Protein AF-A0A4S5D7F7-F1 (afdb_monomer_lite)

Sequence (118 aa):
MKWVISIFKRIFGMSDSGFIPRDEETKAIDTRRLTQAYVIKASDGTKVAIALKIDGKWYSIAYDAALDSELSAALEECYSEILIEDWARLISEYGHIIDGIDEKINQSKSNKIKNTLA

Radius of gyration: 16.98 Å; chains: 1; bounding box: 59×25×46 Å

pLDDT: mean 70.73, std 19.78, range [31.94, 92.56]

Foldseek 3Di:
DVPVVVVVCVQEDDADPVVQDADPPPRAGDCVFFVAKEFEAEPVRHGFWMWTQGNNDIHIYGDDVVVLVRCCVPHVVRYYYDYPVVVVVCCVVCVVVVVVVVVVVVVVVVVVVVVVVD

Structure (mmCIF, N/CA/C/O backbone):
data_AF-A0A4S5D7F7-F1
#
_entry.id   AF-A0A4S5D7F7-F1
#
loop_
_atom_site.group_PDB
_atom_site.id
_atom_site.type_symbol
_atom_site.label_atom_id
_atom_site.label_alt_id
_atom_site.label_comp_id
_atom_site.label_asym_id
_atom_site.label_entity_id
_atom_site.label_seq_id
_atom_site.pdbx_PDB_ins_code
_atom_site.Cartn_x
_atom_site.Cartn_y
_atom_site.Cartn_z
_atom_site.occupancy
_atom_site.B_iso_or_equiv
_atom_site.auth_seq_id
_atom_site.auth_comp_id
_atom_site.auth_asym_id
_atom_site.auth_atom_id
_atom_site.pdbx_PDB_model_num
ATOM 1 N N . MET A 1 1 ? -9.920 -9.609 25.454 1.00 43.38 1 MET A N 1
ATOM 2 C CA . MET A 1 1 ? -8.715 -9.469 24.597 1.00 43.38 1 MET A CA 1
ATOM 3 C C . MET A 1 1 ? -8.642 -10.422 23.390 1.00 43.38 1 MET A C 1
ATOM 5 O O . MET A 1 1 ? -7.665 -10.360 22.664 1.00 43.38 1 MET A O 1
ATOM 9 N N . LYS A 1 2 ? -9.652 -11.262 23.092 1.00 31.94 2 LYS A N 1
ATOM 10 C CA . LYS A 1 2 ? -9.638 -12.134 21.891 1.00 31.94 2 LYS A CA 1
ATOM 11 C C . LYS A 1 2 ? -10.186 -11.475 20.611 1.00 31.94 2 LYS A C 1
ATOM 13 O O . LYS A 1 2 ? -9.934 -11.971 19.522 1.00 31.94 2 LYS A O 1
ATOM 18 N N . TRP A 1 3 ? -10.913 -10.362 20.741 1.00 34.28 3 TRP A N 1
ATOM 19 C CA . TRP A 1 3 ? -11.594 -9.698 19.621 1.00 34.28 3 TRP A CA 1
ATOM 20 C C . TRP A 1 3 ? -10.632 -8.930 18.702 1.00 34.28 3 TRP A C 1
ATOM 22 O O . TRP A 1 3 ? -10.702 -9.070 17.486 1.00 34.28 3 TRP A O 1
ATOM 32 N N . VAL A 1 4 ? -9.645 -8.240 19.285 1.00 39.62 4 VAL A N 1
ATOM 33 C CA . VAL A 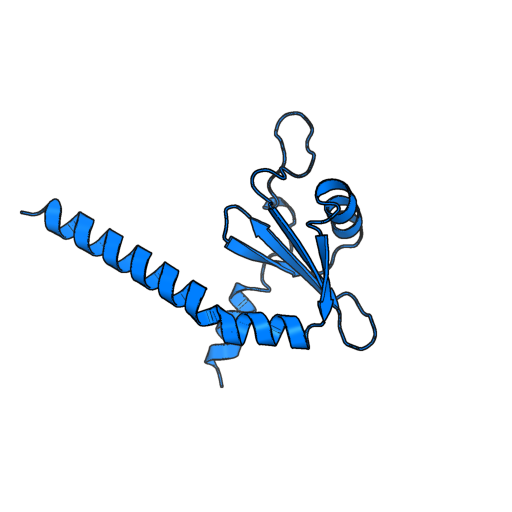1 4 ? -8.605 -7.503 18.544 1.00 39.6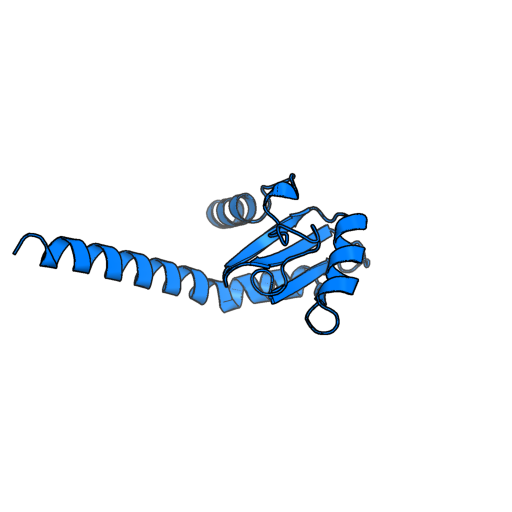2 4 VAL A CA 1
ATOM 34 C C . VAL A 1 4 ? -7.833 -8.443 17.607 1.00 39.62 4 VAL A C 1
ATOM 36 O O . VAL A 1 4 ? -7.708 -8.167 16.422 1.00 39.62 4 VAL A O 1
ATOM 39 N N . ILE A 1 5 ? -7.448 -9.634 18.077 1.00 40.47 5 ILE A N 1
ATOM 40 C CA . ILE A 1 5 ? -6.711 -10.639 17.283 1.00 40.47 5 ILE A CA 1
ATOM 41 C C . ILE A 1 5 ? -7.504 -11.097 16.041 1.00 40.47 5 ILE A C 1
ATOM 43 O O . ILE A 1 5 ? -6.918 -11.415 15.005 1.00 40.47 5 ILE A O 1
ATOM 47 N N . SER A 1 6 ? -8.839 -11.111 16.113 1.00 38.66 6 SER A N 1
ATOM 48 C CA . SER A 1 6 ? -9.695 -11.499 14.985 1.00 38.66 6 SER A CA 1
ATOM 49 C C . SER A 1 6 ? -9.747 -10.435 13.886 1.00 38.66 6 SER A C 1
ATOM 51 O O . SER A 1 6 ? -9.853 -10.791 12.714 1.00 38.66 6 SER A O 1
ATOM 53 N N . ILE A 1 7 ? -9.658 -9.152 14.246 1.00 45.16 7 ILE A N 1
ATOM 54 C CA . ILE A 1 7 ? -9.572 -8.041 13.285 1.00 45.16 7 ILE A CA 1
ATOM 55 C C . ILE A 1 7 ? -8.197 -8.064 12.611 1.00 45.16 7 ILE A C 1
ATOM 57 O O . ILE A 1 7 ? -8.114 -8.005 11.386 1.00 45.16 7 ILE A O 1
ATOM 61 N N . PHE A 1 8 ? -7.131 -8.296 13.385 1.00 41.69 8 PHE A N 1
ATOM 62 C CA . PHE A 1 8 ? -5.779 -8.465 12.849 1.00 41.69 8 PHE A CA 1
ATOM 63 C C . PHE A 1 8 ? -5.701 -9.623 11.836 1.00 41.69 8 PHE A C 1
ATOM 65 O O . PHE A 1 8 ? -5.209 -9.423 10.735 1.00 41.69 8 PHE A O 1
ATOM 72 N N . LYS A 1 9 ? -6.274 -10.805 12.105 1.00 37.59 9 LYS A N 1
ATOM 73 C CA . LYS A 1 9 ? -6.277 -11.909 11.115 1.00 37.59 9 LYS A CA 1
ATOM 74 C C . LYS A 1 9 ? -7.007 -11.587 9.807 1.00 37.59 9 LYS A C 1
ATOM 76 O O . LYS A 1 9 ? -6.661 -12.148 8.773 1.00 37.59 9 LYS A O 1
ATOM 81 N N . ARG A 1 10 ? -8.013 -10.711 9.848 1.00 43.91 10 ARG A N 1
ATOM 82 C CA . ARG A 1 10 ? -8.792 -10.305 8.669 1.00 43.91 10 ARG A CA 1
ATOM 83 C C . ARG A 1 10 ? -8.068 -9.241 7.834 1.00 43.91 10 ARG A C 1
ATOM 85 O O . ARG A 1 10 ? -8.344 -9.123 6.648 1.00 43.91 10 ARG A O 1
ATOM 92 N N . ILE A 1 11 ? -7.136 -8.514 8.455 1.00 47.75 11 ILE A N 1
ATOM 93 C CA . ILE A 1 11 ? -6.294 -7.483 7.837 1.00 47.75 11 ILE A CA 1
ATOM 94 C C . ILE A 1 11 ? -4.947 -8.062 7.359 1.00 47.75 11 ILE A C 1
ATOM 96 O O . ILE A 1 11 ? -4.448 -7.620 6.339 1.00 47.75 11 ILE A O 1
ATOM 100 N N . PHE A 1 12 ? -4.377 -9.076 8.022 1.00 46.12 12 PHE A N 1
ATOM 101 C CA . PHE A 1 12 ? -3.013 -9.588 7.769 1.00 46.12 12 PHE A CA 1
ATOM 102 C C . PHE A 1 12 ? -2.922 -10.847 6.878 1.00 46.12 12 PHE A C 1
ATOM 104 O O . PHE A 1 12 ? -1.913 -11.548 6.894 1.00 46.12 12 PHE A O 1
ATOM 111 N N . GLY A 1 13 ? -3.973 -11.192 6.136 1.00 42.03 13 GLY A N 1
ATOM 112 C CA . GLY A 1 13 ? -4.154 -12.554 5.629 1.00 42.03 13 GLY A CA 1
ATOM 113 C C . GLY A 1 13 ? -4.257 -12.732 4.119 1.00 42.03 13 GLY A C 1
ATOM 114 O O . GLY A 1 13 ? -5.130 -13.489 3.712 1.00 42.03 13 GLY A O 1
ATOM 115 N N . MET A 1 14 ? -3.422 -12.092 3.292 1.00 47.44 14 MET A N 1
ATOM 116 C CA . MET A 1 14 ? -3.235 -12.508 1.890 1.00 47.44 14 MET A CA 1
ATOM 117 C C . MET A 1 14 ? -1.763 -12.361 1.483 1.00 47.44 14 MET A C 1
ATOM 119 O O . MET A 1 14 ? -1.227 -11.258 1.471 1.00 47.44 14 MET A O 1
ATOM 123 N N . SER A 1 15 ? -1.105 -13.489 1.195 1.00 43.94 15 SER A N 1
ATOM 124 C CA . SER A 1 15 ? 0.290 -13.555 0.730 1.00 43.94 15 SER A CA 1
ATOM 125 C C . SER A 1 15 ? 0.428 -13.486 -0.793 1.00 43.94 15 SER A C 1
ATOM 127 O O . SER A 1 15 ? 1.548 -13.506 -1.287 1.00 43.94 15 SER A O 1
ATOM 129 N N . ASP A 1 16 ? -0.684 -13.418 -1.529 1.00 51.75 16 ASP A N 1
ATOM 130 C CA . ASP A 1 16 ? -0.674 -13.328 -2.987 1.00 51.75 16 ASP A CA 1
ATOM 131 C C . ASP A 1 16 ? -1.066 -11.920 -3.427 1.00 51.75 16 ASP A C 1
ATOM 133 O O . ASP A 1 16 ? -2.194 -11.475 -3.226 1.00 51.75 16 ASP A O 1
ATOM 137 N N . SER A 1 17 ? -0.143 -11.236 -4.099 1.00 57.53 17 SER A N 1
ATOM 138 C CA . SER A 1 17 ? -0.351 -9.944 -4.765 1.00 57.53 17 SER A CA 1
ATOM 139 C C . SER A 1 17 ? -1.332 -10.011 -5.948 1.00 57.53 17 SER A C 1
ATOM 141 O O . SER A 1 17 ? -1.624 -8.991 -6.568 1.00 57.53 17 SER A O 1
ATOM 143 N N . GLY A 1 18 ? -1.897 -11.187 -6.249 1.00 64.94 18 GLY A N 1
ATOM 144 C CA . GLY A 1 18 ? -2.829 -11.416 -7.357 1.00 64.94 18 GLY A CA 1
ATOM 145 C C . GLY A 1 18 ? -4.176 -10.691 -7.247 1.00 64.94 18 GLY A C 1
ATOM 146 O O . GLY A 1 18 ? -4.903 -10.628 -8.234 1.00 64.94 18 GLY A O 1
ATOM 147 N N . PHE A 1 19 ? -4.522 -10.124 -6.085 1.00 76.75 19 PHE A N 1
ATOM 148 C CA . PHE A 1 19 ? -5.730 -9.299 -5.933 1.00 76.75 19 PHE A CA 1
ATOM 149 C C . PHE A 1 19 ? -5.495 -7.808 -6.224 1.00 76.75 19 PHE A C 1
ATOM 151 O O . PHE A 1 19 ? -6.458 -7.037 -6.252 1.00 76.75 19 PHE A O 1
ATOM 158 N N . ILE A 1 20 ? -4.239 -7.384 -6.411 1.00 86.81 20 ILE A N 1
ATOM 159 C CA . ILE A 1 20 ? -3.909 -5.992 -6.725 1.00 86.81 20 ILE A CA 1
ATOM 160 C C . ILE A 1 20 ? -4.463 -5.691 -8.116 1.00 86.81 20 ILE A C 1
ATOM 162 O O . ILE A 1 20 ? -4.093 -6.378 -9.070 1.00 86.81 20 ILE A O 1
ATOM 166 N N . PRO A 1 21 ? -5.357 -4.699 -8.256 1.00 88.50 21 PRO A N 1
ATOM 167 C CA . PRO A 1 21 ? -5.984 -4.414 -9.532 1.00 88.50 21 PRO A CA 1
ATOM 168 C C . PRO A 1 21 ? -4.916 -3.975 -10.534 1.00 88.50 21 PRO A C 1
ATOM 170 O O . PRO A 1 21 ? -4.112 -3.080 -10.264 1.00 88.50 21 PRO A O 1
ATOM 173 N N . ARG A 1 22 ? -4.910 -4.641 -11.686 1.00 89.38 22 ARG A N 1
ATOM 174 C CA . ARG A 1 22 ? -4.027 -4.347 -12.810 1.00 89.38 22 ARG A CA 1
ATOM 175 C C . ARG A 1 22 ? -4.859 -3.936 -14.007 1.00 89.38 22 ARG A C 1
ATOM 177 O O . ARG A 1 22 ? -5.946 -4.474 -14.215 1.00 89.38 22 ARG A O 1
ATOM 184 N N . ASP A 1 23 ? -4.315 -3.034 -14.802 1.00 88.25 23 ASP A N 1
ATOM 185 C CA . ASP A 1 23 ? -4.863 -2.710 -16.108 1.00 88.25 23 ASP A CA 1
ATOM 186 C C . ASP A 1 23 ? -4.718 -3.918 -17.057 1.00 88.25 23 ASP A C 1
ATOM 188 O O . ASP A 1 23 ? -3.692 -4.609 -17.069 1.00 88.25 23 ASP A O 1
ATOM 192 N N . GLU A 1 24 ? -5.768 -4.226 -17.823 1.00 84.00 24 GLU A N 1
ATOM 193 C CA . GLU A 1 24 ? -5.813 -5.445 -18.641 1.00 84.00 24 GLU A CA 1
ATOM 194 C C . GLU A 1 24 ? -4.816 -5.416 -19.805 1.00 84.00 24 GLU A C 1
ATOM 196 O O . GLU A 1 24 ? -4.290 -6.474 -20.172 1.00 84.00 24 GLU A O 1
ATOM 201 N N . GLU A 1 25 ? -4.531 -4.229 -20.339 1.00 85.38 25 GLU A N 1
ATOM 202 C CA . GLU A 1 25 ? -3.695 -4.012 -21.519 1.00 85.38 25 GLU A CA 1
ATOM 203 C C . GLU A 1 25 ? -2.223 -3.835 -21.131 1.00 85.38 25 GLU A C 1
ATOM 205 O O . GLU A 1 25 ? -1.348 -4.543 -21.630 1.00 85.38 25 GLU A O 1
ATOM 210 N N . THR A 1 26 ? -1.948 -2.941 -20.184 1.00 87.56 26 THR A N 1
ATOM 211 C CA . THR A 1 26 ? -0.585 -2.561 -19.782 1.00 87.56 26 THR A CA 1
ATOM 212 C C . THR A 1 26 ? -0.005 -3.433 -18.669 1.00 87.56 26 THR A C 1
ATOM 214 O O . THR A 1 26 ? 1.205 -3.419 -18.455 1.00 87.56 26 THR A O 1
ATOM 217 N N . LYS A 1 27 ? -0.847 -4.186 -17.943 1.00 86.31 27 LYS A N 1
ATOM 218 C CA . LYS A 1 27 ? -0.493 -4.957 -16.729 1.00 86.31 27 LYS A CA 1
ATOM 219 C C . LYS A 1 27 ? 0.057 -4.122 -15.562 1.00 86.31 27 LYS A C 1
ATOM 221 O O . LYS A 1 27 ? 0.389 -4.685 -14.514 1.00 86.31 27 LYS A O 1
ATOM 226 N N . ALA A 1 28 ? 0.107 -2.798 -15.706 1.00 88.50 28 ALA A N 1
ATOM 227 C CA . ALA A 1 28 ? 0.475 -1.875 -14.642 1.00 88.50 28 ALA A CA 1
ATOM 228 C C . ALA A 1 28 ? -0.605 -1.838 -13.550 1.00 88.50 28 ALA A C 1
ATOM 230 O O . ALA A 1 28 ? -1.732 -2.299 -13.754 1.00 88.50 28 ALA A O 1
ATOM 231 N N . ILE A 1 29 ? -0.263 -1.299 -12.380 1.00 90.81 29 ILE A N 1
ATOM 232 C CA . ILE A 1 29 ? -1.229 -1.065 -11.301 1.00 90.81 29 ILE A CA 1
ATOM 233 C C . ILE A 1 29 ? -2.334 -0.129 -11.801 1.00 90.81 29 ILE A C 1
ATOM 235 O O . ILE A 1 29 ? -2.062 0.963 -12.296 1.00 90.81 29 ILE A O 1
ATOM 239 N N . ASP A 1 30 ? -3.588 -0.553 -11.650 1.00 92.56 30 ASP A N 1
ATOM 240 C CA . ASP A 1 30 ? -4.744 0.272 -11.991 1.00 92.56 30 ASP A CA 1
ATOM 241 C C . ASP A 1 30 ? -5.000 1.294 -10.876 1.00 92.56 30 ASP A C 1
ATOM 243 O O . ASP A 1 30 ? -5.662 1.012 -9.869 1.00 92.56 30 ASP A O 1
ATOM 247 N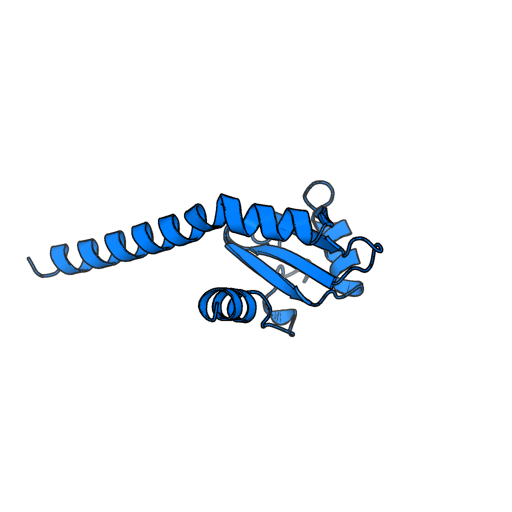 N . THR A 1 31 ? -4.480 2.504 -11.072 1.00 90.12 31 THR A N 1
ATOM 248 C CA . THR A 1 31 ? -4.577 3.613 -10.113 1.00 90.12 31 THR A CA 1
ATOM 249 C C . THR A 1 31 ? -5.974 4.227 -10.017 1.00 90.12 31 THR A C 1
ATOM 251 O O . THR A 1 31 ? -6.262 4.992 -9.096 1.00 90.12 31 THR A O 1
ATOM 254 N N . ARG A 1 32 ? -6.899 3.866 -10.919 1.00 90.06 32 ARG A N 1
ATOM 255 C CA . ARG A 1 32 ? -8.312 4.265 -10.803 1.00 90.06 32 ARG A CA 1
ATOM 256 C C . ARG A 1 32 ? -8.992 3.508 -9.668 1.00 90.06 32 ARG A C 1
ATOM 258 O O . ARG A 1 32 ? -9.906 4.030 -9.032 1.00 90.06 32 ARG A O 1
ATOM 265 N N . ARG A 1 33 ? -8.544 2.274 -9.426 1.00 89.44 33 ARG A N 1
ATOM 266 C CA . ARG A 1 33 ? -9.052 1.396 -8.369 1.00 89.44 33 ARG A CA 1
ATOM 267 C C . ARG A 1 33 ? -8.190 1.463 -7.123 1.00 89.44 33 ARG A C 1
ATOM 269 O O . ARG A 1 33 ? -8.730 1.569 -6.022 1.00 89.44 33 ARG A O 1
ATOM 276 N N . LEU A 1 34 ? -6.871 1.419 -7.288 1.00 90.25 34 LEU A N 1
ATOM 277 C CA . LEU A 1 34 ? -5.902 1.565 -6.211 1.00 90.25 34 LEU A CA 1
ATOM 278 C C . LEU A 1 34 ? -5.516 3.038 -6.090 1.00 90.25 34 LEU A C 1
ATOM 280 O O . LEU A 1 34 ? -4.695 3.541 -6.839 1.00 90.25 34 LEU A O 1
ATOM 284 N N . THR A 1 35 ? -6.136 3.731 -5.143 1.00 87.62 35 THR A N 1
ATOM 285 C CA . THR A 1 35 ? -6.060 5.202 -5.059 1.00 87.62 35 THR A CA 1
ATOM 286 C C . THR A 1 35 ? -5.044 5.705 -4.044 1.00 87.62 35 THR A C 1
ATOM 288 O O . THR A 1 35 ? -4.699 6.881 -4.053 1.00 87.62 35 THR A O 1
ATOM 291 N N . GLN A 1 36 ? -4.600 4.842 -3.128 1.00 85.12 36 GLN A N 1
ATOM 292 C CA . GLN A 1 36 ? -3.681 5.218 -2.062 1.00 85.12 36 GLN A CA 1
ATOM 293 C C . GLN A 1 36 ? -2.938 3.994 -1.538 1.00 85.12 36 GLN A C 1
ATOM 295 O O . GLN A 1 36 ? -3.517 2.905 -1.464 1.00 85.12 36 GLN A O 1
ATOM 300 N N . ALA A 1 37 ? -1.688 4.182 -1.129 1.00 88.06 37 ALA A N 1
ATOM 301 C CA . ALA A 1 37 ? -0.912 3.149 -0.463 1.00 88.06 37 ALA A CA 1
ATOM 302 C C . ALA A 1 37 ? -0.016 3.730 0.632 1.00 88.06 37 ALA A C 1
ATOM 304 O O . ALA A 1 37 ? 0.490 4.845 0.515 1.00 88.06 37 ALA A O 1
ATOM 305 N N . TYR A 1 38 ? 0.196 2.943 1.683 1.00 87.19 38 TYR A N 1
ATOM 306 C CA . TYR A 1 38 ? 1.137 3.259 2.745 1.00 87.19 38 TYR A CA 1
ATOM 307 C C . TYR A 1 38 ? 2.044 2.076 3.037 1.00 87.19 38 TYR A C 1
ATOM 309 O O . TYR A 1 38 ? 1.558 0.976 3.300 1.00 87.19 38 TYR A O 1
ATOM 317 N N . VAL A 1 39 ? 3.351 2.304 3.086 1.00 92.19 39 VAL A N 1
ATOM 318 C CA . VAL A 1 39 ? 4.266 1.352 3.715 1.00 92.19 39 VAL A CA 1
ATOM 319 C C . VAL A 1 39 ? 4.221 1.538 5.215 1.00 92.19 39 VAL A C 1
ATOM 321 O O . VAL A 1 39 ? 4.506 2.616 5.730 1.00 92.19 39 VAL A O 1
ATOM 324 N N . ILE A 1 40 ? 3.908 0.461 5.918 1.00 87.38 40 ILE A N 1
ATOM 325 C CA . ILE A 1 40 ? 3.905 0.423 7.370 1.00 87.38 40 ILE A CA 1
ATOM 326 C C . ILE A 1 40 ? 5.302 0.019 7.832 1.00 87.38 40 ILE A C 1
ATOM 328 O O . ILE A 1 40 ? 5.812 -1.039 7.447 1.00 87.38 40 ILE A O 1
ATOM 332 N N . LYS A 1 41 ? 5.907 0.851 8.677 1.00 89.56 41 LYS A N 1
ATOM 333 C CA . LYS A 1 41 ? 7.238 0.646 9.251 1.00 89.56 41 LYS A CA 1
ATOM 334 C C . LYS A 1 41 ? 7.172 0.481 10.760 1.00 89.56 41 LYS A C 1
ATOM 336 O O . LYS A 1 41 ? 6.378 1.133 11.428 1.00 89.56 41 LYS A O 1
ATOM 341 N N . ALA A 1 42 ? 8.044 -0.351 11.304 1.00 86.50 42 ALA A N 1
ATOM 342 C CA . ALA A 1 42 ? 8.359 -0.321 12.721 1.00 86.50 42 ALA A CA 1
ATOM 343 C C . ALA A 1 42 ? 9.225 0.908 13.054 1.00 86.50 42 ALA A C 1
ATOM 345 O O . ALA A 1 42 ? 9.800 1.555 12.173 1.00 86.50 42 ALA A O 1
ATOM 346 N N . SER A 1 43 ? 9.318 1.231 14.343 1.00 88.31 43 SER A N 1
ATOM 347 C CA . SER A 1 43 ? 10.099 2.365 14.857 1.00 88.31 43 SER A CA 1
ATOM 348 C C . SER A 1 43 ? 11.604 2.269 14.576 1.00 88.31 43 SER A C 1
ATOM 350 O O . SER A 1 43 ? 12.285 3.291 14.536 1.00 88.31 43 SER A O 1
ATOM 352 N N . ASP A 1 44 ? 12.118 1.065 14.322 1.00 90.12 44 ASP A N 1
ATOM 353 C CA . ASP A 1 44 ? 13.492 0.811 13.875 1.00 90.12 44 ASP A CA 1
ATOM 354 C C . ASP A 1 44 ? 13.703 1.053 12.363 1.00 90.12 44 ASP A C 1
ATOM 356 O O . ASP A 1 44 ? 14.819 0.920 11.862 1.00 90.12 44 ASP A O 1
ATOM 360 N N . GLY A 1 45 ? 12.645 1.420 11.631 1.00 87.25 45 GLY A N 1
ATOM 361 C CA . GLY A 1 45 ? 12.651 1.642 10.186 1.00 87.25 45 GLY A CA 1
ATOM 362 C C . GLY A 1 45 ? 12.340 0.398 9.352 1.00 87.25 45 GLY A C 1
ATOM 363 O O . GLY A 1 45 ? 12.210 0.514 8.131 1.00 87.25 45 GLY A O 1
ATOM 364 N N . THR A 1 46 ? 12.173 -0.773 9.972 1.00 91.75 46 THR A N 1
ATOM 365 C CA . THR A 1 46 ? 11.853 -2.018 9.267 1.00 91.75 46 THR A CA 1
ATOM 366 C C . THR A 1 46 ? 10.474 -1.922 8.619 1.00 91.75 46 THR A C 1
ATOM 368 O O . THR A 1 46 ? 9.471 -1.718 9.302 1.00 91.75 46 THR A O 1
ATOM 371 N N . LYS A 1 47 ? 10.397 -2.099 7.296 1.00 91.56 47 LYS A N 1
ATOM 372 C CA . LYS A 1 47 ? 9.132 -2.172 6.550 1.00 91.56 47 LYS A CA 1
ATOM 373 C C . LYS A 1 47 ? 8.471 -3.529 6.803 1.00 91.56 47 LYS A C 1
ATOM 375 O O . LYS A 1 47 ? 9.083 -4.566 6.562 1.00 91.56 47 LYS A O 1
ATOM 380 N N . VAL A 1 48 ? 7.241 -3.528 7.312 1.00 88.44 48 VAL A N 1
ATOM 381 C CA . VAL A 1 48 ? 6.554 -4.750 7.776 1.00 88.44 48 VAL A CA 1
ATOM 382 C C . VAL A 1 48 ? 5.339 -5.119 6.934 1.00 88.44 48 VAL A C 1
ATOM 384 O O . VAL A 1 48 ? 5.041 -6.300 6.758 1.00 88.44 48 VAL A O 1
ATOM 387 N N . ALA A 1 49 ? 4.636 -4.125 6.399 1.00 86.56 49 ALA A N 1
ATOM 388 C CA . ALA A 1 49 ? 3.418 -4.330 5.632 1.00 86.56 49 ALA A CA 1
ATOM 389 C C . ALA A 1 49 ? 3.182 -3.182 4.649 1.00 86.56 49 ALA A C 1
ATOM 391 O O . ALA A 1 49 ? 3.771 -2.109 4.779 1.00 86.56 49 ALA A O 1
ATOM 392 N N . ILE A 1 50 ? 2.290 -3.407 3.690 1.00 86.44 50 ILE A N 1
ATOM 393 C CA . ILE A 1 50 ? 1.770 -2.368 2.802 1.00 86.44 50 ILE A CA 1
ATOM 394 C C . ILE A 1 50 ? 0.256 -2.310 2.987 1.00 86.44 50 ILE A C 1
ATOM 396 O O . ILE A 1 50 ? -0.433 -3.317 2.817 1.00 86.44 50 ILE A O 1
ATOM 400 N N . ALA A 1 51 ? -0.259 -1.137 3.337 1.00 86.12 51 ALA A N 1
ATOM 401 C CA . ALA A 1 51 ? -1.680 -0.840 3.323 1.00 86.12 51 ALA A CA 1
ATOM 402 C C . ALA A 1 51 ? -2.078 -0.265 1.963 1.00 86.12 51 ALA A C 1
ATOM 404 O O . ALA A 1 51 ? -1.422 0.637 1.453 1.00 86.12 51 ALA A O 1
ATOM 405 N N . LEU A 1 52 ? -3.169 -0.758 1.388 1.00 85.75 52 LEU A N 1
ATOM 406 C CA . LEU A 1 52 ? -3.642 -0.420 0.048 1.00 85.75 52 LEU A CA 1
ATOM 407 C C . LEU A 1 52 ?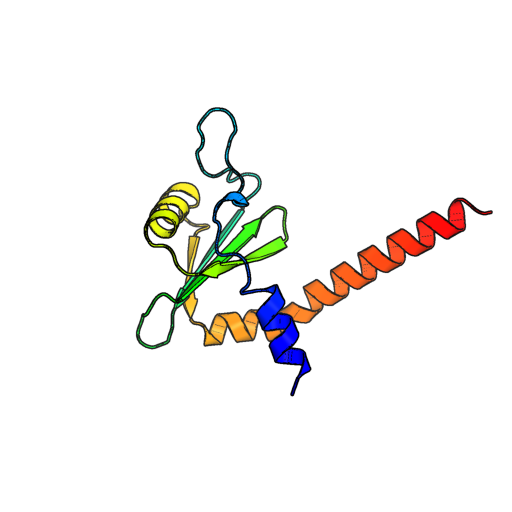 -5.109 -0.013 0.097 1.00 85.75 52 LEU A C 1
ATOM 409 O O . LEU A 1 52 ? -5.921 -0.720 0.696 1.00 85.75 52 LEU A O 1
ATOM 413 N N . LYS A 1 53 ? -5.472 1.075 -0.581 1.00 85.75 53 LYS A N 1
ATOM 414 C CA . LYS A 1 53 ? -6.861 1.509 -0.739 1.00 85.75 53 LYS A CA 1
ATOM 415 C C . LYS A 1 53 ? -7.373 1.152 -2.126 1.00 85.75 53 LYS A C 1
ATOM 417 O O . LYS A 1 53 ? -7.126 1.876 -3.089 1.00 85.75 53 LYS A O 1
ATOM 422 N N . ILE A 1 54 ? -8.112 0.051 -2.207 1.00 86.75 54 ILE A N 1
ATOM 423 C CA . ILE A 1 54 ? -8.658 -0.499 -3.450 1.00 86.75 54 ILE A CA 1
ATOM 424 C C . ILE A 1 54 ? -10.180 -0.379 -3.428 1.00 86.75 54 ILE A C 1
ATOM 426 O O . ILE A 1 54 ? -10.824 -0.847 -2.487 1.00 86.75 54 ILE A O 1
ATOM 430 N N . ASP A 1 55 ? -10.760 0.255 -4.447 1.00 86.25 55 ASP A N 1
ATOM 431 C CA . ASP A 1 55 ? -12.209 0.481 -4.580 1.00 86.25 55 ASP A CA 1
ATOM 432 C C . ASP A 1 55 ? -12.832 1.085 -3.302 1.00 86.25 55 ASP A C 1
ATOM 434 O O . ASP A 1 55 ? -13.910 0.698 -2.843 1.00 86.25 55 ASP A O 1
ATOM 438 N N . GLY A 1 56 ? -12.100 2.007 -2.666 1.00 80.88 56 GLY A N 1
ATOM 439 C CA . GLY A 1 56 ? -12.513 2.672 -1.428 1.00 80.88 56 GLY A CA 1
ATOM 440 C C . GLY A 1 56 ? -12.370 1.839 -0.148 1.00 80.88 56 GLY A C 1
ATOM 441 O O . GLY A 1 56 ? -12.738 2.327 0.920 1.00 80.88 56 GLY A O 1
ATOM 442 N N . LYS A 1 57 ? -11.822 0.620 -0.218 1.00 80.81 57 LYS A N 1
ATOM 443 C CA . LYS A 1 57 ? -11.594 -0.266 0.934 1.00 80.81 57 LYS A CA 1
ATOM 444 C C . LYS A 1 57 ? -10.107 -0.440 1.217 1.00 80.81 57 LYS A C 1
ATOM 446 O O . LYS A 1 57 ? -9.308 -0.553 0.292 1.00 80.81 57 LYS A O 1
ATOM 451 N N . TRP A 1 58 ? -9.753 -0.484 2.498 1.00 82.56 58 TRP A N 1
ATOM 452 C CA . TRP A 1 58 ? -8.380 -0.714 2.941 1.00 82.56 58 TRP A CA 1
ATOM 453 C C . TRP A 1 58 ? -8.076 -2.206 3.075 1.00 82.56 58 TRP A C 1
ATOM 455 O O . TRP A 1 58 ? -8.835 -2.949 3.696 1.00 82.56 58 TRP A O 1
ATOM 465 N N . TYR A 1 59 ? -6.936 -2.609 2.528 1.00 79.94 59 TYR A N 1
ATOM 466 C CA . TYR A 1 59 ? -6.344 -3.938 2.638 1.00 79.94 59 TYR A CA 1
ATOM 467 C C . TYR A 1 59 ? -4.927 -3.796 3.177 1.00 79.94 59 TYR A C 1
ATOM 469 O O . TYR A 1 59 ? -4.299 -2.761 2.978 1.00 79.94 59 TYR A O 1
ATOM 477 N N . SER A 1 60 ? -4.417 -4.826 3.844 1.00 81.69 60 SER A N 1
ATOM 478 C CA . SER A 1 60 ? -3.020 -4.877 4.263 1.00 81.69 60 SER A CA 1
ATOM 479 C C . SER A 1 60 ? -2.411 -6.187 3.798 1.00 81.69 60 SER A C 1
ATOM 481 O O . SER A 1 60 ? -3.046 -7.238 3.839 1.00 81.69 60 SER A O 1
ATOM 483 N N . ILE A 1 61 ? -1.165 -6.115 3.362 1.00 82.00 61 ILE A N 1
ATOM 484 C CA . ILE A 1 61 ? -0.385 -7.270 2.926 1.00 82.00 61 ILE A CA 1
ATOM 485 C C . ILE A 1 61 ? 0.990 -7.234 3.565 1.00 82.00 61 ILE A C 1
ATOM 487 O O . ILE A 1 61 ? 1.428 -6.188 4.050 1.00 82.00 61 ILE A O 1
ATOM 491 N N . ALA A 1 62 ? 1.663 -8.382 3.571 1.00 82.94 62 ALA A N 1
ATOM 492 C CA . ALA A 1 62 ? 3.067 -8.435 3.944 1.00 82.94 62 ALA A CA 1
ATOM 493 C C . ALA A 1 62 ? 3.883 -7.510 3.034 1.00 82.94 62 ALA A C 1
ATOM 495 O O . ALA A 1 62 ? 3.552 -7.322 1.861 1.00 82.94 62 ALA A O 1
ATOM 496 N N . TYR A 1 63 ? 4.933 -6.921 3.597 1.00 86.62 63 TYR A N 1
ATOM 497 C CA . TYR A 1 63 ? 5.842 -6.106 2.814 1.00 86.62 63 TYR A CA 1
ATOM 498 C C . TYR A 1 63 ? 6.505 -6.938 1.709 1.00 86.62 63 TYR A C 1
ATOM 500 O O . TYR A 1 63 ? 7.049 -8.011 1.972 1.00 86.62 63 TYR A O 1
ATOM 508 N N . ASP A 1 64 ? 6.481 -6.403 0.492 1.00 87.81 64 ASP A N 1
ATOM 509 C CA . ASP A 1 64 ? 7.182 -6.931 -0.671 1.00 87.81 64 ASP A CA 1
ATOM 510 C C . ASP A 1 64 ? 7.901 -5.774 -1.369 1.00 87.81 64 ASP A C 1
ATOM 512 O O . ASP A 1 64 ? 7.279 -4.772 -1.718 1.00 87.81 64 ASP A O 1
ATOM 516 N N . ALA A 1 65 ? 9.217 -5.895 -1.551 1.00 89.88 65 ALA A N 1
ATOM 517 C CA . ALA A 1 65 ? 10.045 -4.802 -2.058 1.00 89.88 65 ALA A CA 1
ATOM 518 C C . ALA A 1 65 ? 9.805 -4.490 -3.546 1.00 89.88 65 ALA A C 1
ATOM 520 O O . ALA A 1 65 ? 9.988 -3.348 -3.968 1.00 89.88 65 ALA A O 1
ATOM 521 N N . ALA A 1 66 ? 9.409 -5.484 -4.348 1.00 89.75 66 ALA A N 1
ATOM 522 C CA . ALA A 1 66 ? 9.135 -5.269 -5.765 1.00 89.75 66 ALA A CA 1
ATOM 523 C C . ALA A 1 66 ? 7.829 -4.490 -5.934 1.00 89.75 66 ALA A C 1
ATOM 525 O O . ALA A 1 66 ? 7.784 -3.488 -6.648 1.00 89.75 66 ALA A O 1
ATOM 526 N N . LEU A 1 67 ? 6.795 -4.902 -5.203 1.00 88.88 67 LEU A N 1
ATOM 527 C CA . LEU A 1 67 ? 5.529 -4.192 -5.153 1.00 88.88 67 LEU A CA 1
ATOM 528 C C . LEU A 1 67 ? 5.679 -2.793 -4.545 1.00 88.88 67 LEU A C 1
ATOM 530 O O . LEU A 1 67 ? 5.024 -1.861 -5.001 1.00 88.88 67 LEU A O 1
ATOM 534 N N . ASP A 1 68 ? 6.544 -2.636 -3.545 1.00 91.12 68 ASP A N 1
ATOM 535 C CA . ASP A 1 68 ? 6.831 -1.343 -2.931 1.00 91.12 68 ASP A CA 1
ATOM 536 C C . ASP A 1 68 ? 7.319 -0.315 -3.958 1.00 91.12 68 ASP A C 1
ATOM 538 O O . ASP A 1 68 ? 6.758 0.775 -4.104 1.00 91.12 68 ASP A O 1
ATOM 542 N N . SER A 1 69 ? 8.330 -0.710 -4.735 1.00 90.81 69 SER A N 1
ATOM 543 C CA . SER A 1 69 ? 8.870 0.115 -5.811 1.00 90.81 69 SER A CA 1
ATOM 544 C C . SER A 1 69 ? 7.822 0.408 -6.884 1.00 90.81 69 SER A C 1
ATOM 546 O O . SER A 1 69 ? 7.798 1.507 -7.435 1.00 90.81 69 SER A O 1
ATOM 548 N N . GLU A 1 70 ? 6.969 -0.566 -7.197 1.00 91.75 70 GLU A N 1
ATOM 549 C CA . GLU A 1 70 ? 5.937 -0.412 -8.215 1.00 91.75 70 GLU A CA 1
ATOM 550 C C . GLU A 1 70 ? 4.836 0.562 -7.779 1.00 91.75 70 GLU A C 1
ATOM 552 O O . GLU A 1 70 ? 4.435 1.433 -8.548 1.00 91.75 70 GLU A O 1
ATOM 557 N N . LEU A 1 71 ? 4.375 0.456 -6.532 1.00 90.50 71 LEU A N 1
ATOM 558 C CA . LEU A 1 71 ? 3.384 1.364 -5.959 1.00 90.50 71 LEU A CA 1
ATOM 559 C C . LEU A 1 71 ? 3.921 2.786 -5.855 1.00 90.50 71 LEU A C 1
ATOM 561 O O . LEU A 1 71 ? 3.194 3.724 -6.171 1.00 90.50 71 LEU A O 1
ATOM 565 N N . SER A 1 72 ? 5.184 2.942 -5.453 1.00 91.12 72 SER A N 1
ATOM 566 C CA . SER A 1 72 ? 5.839 4.248 -5.407 1.00 91.12 72 SER A CA 1
ATOM 567 C C . SER A 1 72 ? 5.865 4.913 -6.787 1.00 91.12 72 SER A C 1
ATOM 569 O O . SER A 1 72 ? 5.549 6.097 -6.890 1.00 91.12 72 SER A O 1
ATOM 571 N N . ALA A 1 73 ? 6.160 4.152 -7.846 1.00 90.62 73 ALA A N 1
ATOM 572 C CA . ALA A 1 73 ? 6.145 4.659 -9.216 1.00 90.62 73 ALA A CA 1
ATOM 573 C C . ALA A 1 73 ? 4.725 4.946 -9.736 1.00 90.62 73 ALA A C 1
ATOM 575 O O . ALA A 1 73 ? 4.532 5.897 -10.484 1.00 90.62 73 ALA A O 1
ATOM 576 N N . ALA A 1 74 ? 3.737 4.128 -9.365 1.00 89.81 74 ALA A N 1
ATOM 577 C CA . ALA A 1 74 ? 2.373 4.255 -9.874 1.00 89.81 74 ALA A CA 1
ATOM 578 C C . ALA A 1 74 ? 1.573 5.384 -9.205 1.00 89.81 74 ALA A C 1
ATOM 580 O O . ALA A 1 74 ? 0.738 6.013 -9.850 1.00 89.81 74 ALA A O 1
ATOM 581 N N . LEU A 1 75 ? 1.775 5.605 -7.905 1.00 84.62 75 LEU A N 1
ATOM 582 C CA . LEU A 1 75 ? 0.944 6.505 -7.100 1.00 84.62 75 LEU A CA 1
ATOM 583 C C . LEU A 1 75 ? 1.593 7.851 -6.797 1.00 84.62 75 LEU A C 1
ATOM 585 O O . LEU A 1 75 ? 0.872 8.771 -6.415 1.00 84.62 75 LEU A O 1
ATOM 589 N N . GLU A 1 76 ? 2.916 7.957 -6.924 1.00 87.00 76 GLU A N 1
ATOM 590 C CA . GLU A 1 76 ? 3.679 9.176 -6.646 1.00 87.00 76 GLU A CA 1
ATOM 591 C C . GLU A 1 76 ? 3.281 9.804 -5.289 1.00 87.00 76 GLU A C 1
ATOM 593 O O . GLU A 1 76 ? 3.513 9.204 -4.240 1.00 87.00 76 GLU A O 1
ATOM 598 N N . GLU A 1 77 ? 2.629 10.974 -5.285 1.00 78.12 77 GLU A N 1
ATOM 599 C CA . GLU A 1 77 ? 2.181 11.685 -4.073 1.00 78.12 77 GLU A CA 1
ATOM 600 C C . GLU A 1 77 ? 1.135 10.917 -3.238 1.00 78.12 77 GLU A C 1
ATOM 602 O O . GLU A 1 77 ? 0.959 11.187 -2.049 1.00 78.12 77 GLU A O 1
ATOM 607 N N . CYS A 1 78 ? 0.433 9.949 -3.837 1.00 75.19 78 CYS A N 1
ATOM 608 C CA . CYS A 1 78 ? -0.567 9.109 -3.165 1.00 75.19 78 CYS A CA 1
ATOM 609 C C . CYS A 1 78 ? 0.043 7.868 -2.485 1.00 75.19 78 CYS A C 1
ATOM 611 O O . CYS A 1 78 ? -0.692 7.023 -1.958 1.00 75.19 78 CYS A O 1
ATOM 613 N N . TYR A 1 79 ? 1.371 7.758 -2.491 1.00 80.50 79 TYR A N 1
ATOM 614 C CA . TYR A 1 79 ? 2.139 6.738 -1.795 1.00 80.50 79 TYR A CA 1
ATOM 615 C C . TYR A 1 79 ? 3.014 7.382 -0.710 1.00 80.50 79 TYR A C 1
ATOM 617 O O . TYR A 1 79 ? 3.684 8.389 -0.934 1.00 80.50 79 TYR A O 1
ATOM 625 N N . SER A 1 80 ? 3.002 6.816 0.498 1.00 85.94 80 SER A N 1
ATOM 626 C CA . SER A 1 80 ? 3.798 7.337 1.615 1.00 85.94 80 SER A CA 1
ATOM 627 C C . SER A 1 80 ? 4.188 6.245 2.610 1.00 85.94 80 SER A C 1
ATOM 629 O O . SER A 1 80 ? 3.776 5.094 2.492 1.00 85.94 80 SER A O 1
ATOM 631 N N . GLU A 1 81 ? 4.973 6.602 3.621 1.00 87.75 81 GLU A N 1
ATOM 632 C CA . GLU A 1 81 ? 5.374 5.698 4.698 1.00 87.75 81 GLU A CA 1
ATOM 633 C C . GLU A 1 81 ? 4.744 6.142 6.024 1.00 87.75 81 GLU A C 1
ATOM 635 O O . GLU A 1 81 ? 4.652 7.334 6.311 1.00 87.75 81 GLU A O 1
ATOM 640 N N . ILE A 1 82 ? 4.330 5.185 6.852 1.00 85.94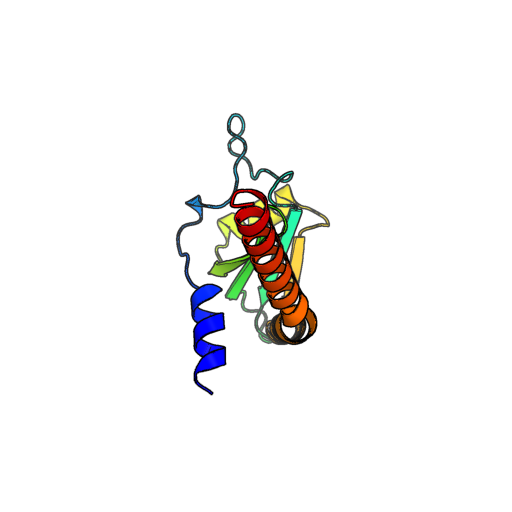 82 ILE A N 1
ATOM 641 C CA . ILE A 1 82 ? 3.708 5.427 8.155 1.00 85.94 82 ILE A CA 1
ATOM 642 C C . ILE A 1 82 ? 4.273 4.474 9.209 1.00 85.94 82 ILE A C 1
ATOM 644 O O . ILE A 1 82 ? 4.611 3.330 8.907 1.00 85.94 82 ILE A O 1
ATOM 648 N N . LEU A 1 83 ? 4.379 4.930 10.456 1.00 82.38 83 LEU A N 1
ATOM 649 C CA . LEU A 1 83 ? 4.750 4.061 11.570 1.00 82.38 83 LEU A CA 1
ATOM 650 C C . LEU A 1 83 ? 3.592 3.132 11.952 1.00 82.38 83 LEU A C 1
ATOM 652 O O . LEU A 1 83 ? 2.419 3.488 11.833 1.00 82.38 83 LEU A O 1
ATOM 656 N N . ILE A 1 84 ? 3.910 1.929 12.427 1.00 81.38 84 ILE A N 1
ATOM 657 C CA . ILE A 1 84 ? 2.914 0.931 12.827 1.00 81.38 84 ILE A CA 1
ATOM 658 C C . ILE A 1 84 ? 2.040 1.428 13.980 1.00 81.38 84 ILE A C 1
ATOM 660 O O . ILE A 1 84 ? 0.852 1.114 14.023 1.00 81.38 84 ILE A O 1
ATOM 664 N N . GLU A 1 85 ? 2.592 2.236 14.882 1.00 78.31 85 GLU A N 1
ATOM 665 C CA . GLU A 1 85 ? 1.868 2.846 15.993 1.00 78.31 85 GLU A CA 1
ATOM 666 C C . GLU A 1 85 ? 0.836 3.866 15.492 1.00 78.31 85 GLU A C 1
ATOM 668 O O . GLU A 1 85 ? -0.320 3.837 15.920 1.00 78.31 85 GLU A O 1
ATOM 673 N N . ASP A 1 86 ? 1.224 4.710 14.531 1.00 76.94 86 ASP A N 1
ATOM 674 C CA . ASP A 1 86 ? 0.336 5.693 13.905 1.00 76.94 86 ASP A CA 1
ATOM 675 C C . ASP A 1 86 ? -0.736 5.006 13.057 1.00 76.94 86 ASP A C 1
ATOM 677 O O . ASP A 1 86 ? -1.912 5.356 13.124 1.00 76.94 86 ASP A O 1
ATOM 681 N N . TRP A 1 87 ? -0.366 3.963 12.313 1.00 78.62 87 TRP A N 1
ATOM 682 C CA . TRP A 1 87 ? -1.312 3.149 11.554 1.00 78.62 87 TRP A CA 1
ATOM 683 C C . TRP A 1 87 ? -2.324 2.439 12.462 1.00 78.62 87 TRP A C 1
ATOM 685 O O . TRP A 1 87 ? -3.528 2.463 12.199 1.00 78.62 87 TRP A O 1
ATOM 695 N N . ALA A 1 88 ? -1.867 1.846 13.568 1.00 74.56 88 ALA A N 1
ATOM 696 C CA . ALA A 1 88 ? -2.740 1.215 14.553 1.00 74.56 88 ALA A CA 1
ATOM 697 C C . ALA A 1 88 ? -3.687 2.234 15.200 1.00 74.56 88 ALA A C 1
ATOM 699 O O . ALA A 1 88 ? -4.866 1.939 15.407 1.00 74.56 88 ALA A O 1
ATOM 700 N N . ARG A 1 89 ? -3.193 3.447 15.470 1.00 70.31 89 ARG A N 1
ATOM 701 C CA . ARG A 1 89 ? -4.005 4.561 15.957 1.00 70.31 89 ARG A CA 1
ATOM 702 C C . ARG A 1 89 ? -5.058 4.979 14.933 1.00 70.31 89 ARG A C 1
ATOM 704 O O . ARG A 1 89 ? -6.220 5.083 15.309 1.00 70.31 89 ARG A O 1
ATOM 711 N N . LEU A 1 90 ? -4.698 5.131 13.657 1.00 67.94 90 LEU A N 1
ATOM 712 C CA . LEU A 1 90 ? -5.648 5.437 12.583 1.00 67.94 90 LEU A CA 1
ATOM 713 C C . LEU A 1 90 ? -6.731 4.360 12.471 1.00 67.94 90 LEU A C 1
ATOM 715 O O . LEU A 1 90 ? -7.912 4.682 12.404 1.00 67.94 90 LEU A O 1
ATOM 719 N N . ILE A 1 91 ? -6.367 3.078 12.517 1.00 69.31 91 ILE A N 1
ATOM 720 C CA . ILE A 1 91 ? -7.355 1.989 12.521 1.00 69.31 91 ILE A CA 1
ATOM 721 C C . ILE A 1 91 ? -8.237 2.046 13.772 1.00 69.31 91 ILE A C 1
ATOM 723 O O . ILE A 1 91 ? -9.427 1.766 13.685 1.00 69.31 91 ILE A O 1
ATOM 727 N N . SER A 1 92 ? -7.692 2.400 14.935 1.00 65.69 92 SER A N 1
ATOM 728 C CA . SER A 1 92 ? -8.468 2.475 16.174 1.00 65.69 92 SER A CA 1
ATOM 729 C C . SER A 1 92 ? -9.404 3.687 16.223 1.00 65.69 92 SER A C 1
ATOM 731 O O . SER A 1 92 ? -10.510 3.566 16.739 1.00 65.69 92 SER A O 1
ATOM 733 N N . GLU A 1 93 ? -8.977 4.844 15.718 1.00 59.22 93 GLU A N 1
ATOM 734 C CA . GLU A 1 93 ? -9.756 6.090 15.706 1.00 59.22 93 GLU A CA 1
ATOM 735 C C . GLU A 1 93 ? -10.791 6.091 14.568 1.00 59.22 93 GLU A C 1
ATOM 737 O O . GLU A 1 93 ? -11.942 6.481 14.766 1.00 59.22 93 GLU A O 1
ATOM 742 N N . TYR A 1 94 ? -10.413 5.586 13.390 1.00 57.75 94 TYR A N 1
ATOM 743 C CA . TYR A 1 94 ? -11.266 5.522 12.200 1.00 57.75 94 TYR A CA 1
ATOM 744 C C . TYR A 1 94 ? -11.913 4.146 11.977 1.00 57.75 94 TYR A C 1
ATOM 746 O O . TYR A 1 94 ? -12.683 3.980 11.031 1.00 57.75 94 TYR A O 1
ATOM 754 N N . GLY A 1 95 ? -11.683 3.164 12.854 1.00 53.34 95 GLY A N 1
ATOM 755 C CA . GLY A 1 95 ? -12.328 1.843 12.810 1.00 53.34 95 GLY A CA 1
ATOM 756 C C . GLY A 1 95 ? -13.855 1.919 12.879 1.00 53.34 95 GLY A C 1
ATOM 757 O O . GLY A 1 95 ? -14.547 1.110 12.264 1.00 53.34 95 GLY A O 1
ATOM 758 N N . HIS A 1 96 ? -14.387 2.981 13.488 1.00 48.50 96 HIS A N 1
ATOM 759 C CA . HIS A 1 96 ? -15.816 3.301 13.483 1.00 48.50 96 HIS A CA 1
ATOM 760 C C . HIS A 1 96 ? -16.377 3.651 12.094 1.00 48.50 96 HIS A C 1
ATOM 762 O O . HIS A 1 96 ? -17.583 3.545 11.878 1.00 48.50 96 HIS A O 1
ATOM 768 N N . ILE A 1 97 ? -15.538 4.038 11.126 1.00 48.38 97 ILE A N 1
ATOM 769 C CA . ILE A 1 97 ? -15.971 4.260 9.738 1.00 48.38 97 ILE A CA 1
ATOM 770 C C . ILE A 1 97 ? -16.232 2.918 9.045 1.00 48.38 97 ILE A C 1
ATOM 772 O O . ILE A 1 97 ? -17.172 2.817 8.261 1.00 48.38 97 ILE A O 1
ATOM 776 N N . ILE A 1 98 ? -15.460 1.873 9.362 1.00 44.16 98 ILE A N 1
ATOM 777 C CA . ILE A 1 98 ? -15.682 0.528 8.812 1.00 44.16 98 ILE A CA 1
ATOM 778 C C . ILE A 1 98 ? -16.956 -0.082 9.412 1.00 44.16 98 ILE A C 1
ATOM 780 O O . ILE A 1 98 ? -17.796 -0.566 8.653 1.00 44.16 98 ILE A O 1
ATOM 784 N N . ASP A 1 99 ? -17.161 0.043 10.727 1.00 44.41 99 ASP A N 1
ATOM 785 C CA . ASP A 1 99 ? -18.397 -0.407 11.384 1.00 44.41 99 ASP A CA 1
ATOM 786 C C . ASP A 1 99 ? -19.630 0.372 10.882 1.00 44.41 99 ASP A C 1
ATOM 788 O O . ASP A 1 99 ? -20.664 -0.224 10.581 1.00 44.41 99 ASP A O 1
ATOM 792 N N . GLY A 1 100 ? -19.516 1.692 10.690 1.00 41.28 100 GLY A N 1
ATOM 793 C CA . GLY A 1 100 ? -20.603 2.530 10.167 1.00 41.28 100 GLY A CA 1
ATOM 794 C C . GLY A 1 100 ? -20.940 2.280 8.689 1.00 41.28 100 GLY A C 1
ATOM 795 O O . GLY A 1 100 ? -22.078 2.506 8.263 1.00 41.28 100 GLY A O 1
ATOM 796 N N . ILE A 1 101 ? -19.983 1.794 7.891 1.00 39.81 101 ILE A N 1
ATOM 797 C CA . ILE A 1 101 ? -20.222 1.357 6.508 1.00 39.81 101 ILE A CA 1
ATOM 798 C C . ILE A 1 101 ? -20.898 -0.021 6.495 1.00 39.81 101 ILE A C 1
ATOM 800 O O . ILE A 1 101 ? -21.861 -0.199 5.747 1.00 39.81 101 ILE A O 1
ATOM 804 N N . ASP A 1 102 ? -20.472 -0.965 7.339 1.00 42.97 102 ASP A N 1
ATOM 805 C CA . ASP A 1 102 ? -21.115 -2.283 7.449 1.00 42.97 102 ASP A CA 1
ATOM 806 C C . ASP A 1 102 ? -22.553 -2.161 7.987 1.00 42.97 102 ASP A C 1
ATOM 808 O O . ASP A 1 102 ? -23.469 -2.813 7.481 1.00 42.97 102 ASP A O 1
ATOM 812 N N . GLU A 1 103 ? -22.800 -1.250 8.934 1.00 44.47 103 GLU A N 1
ATOM 813 C CA . GLU A 1 103 ? -24.142 -0.962 9.442 1.00 44.47 103 GLU A CA 1
ATOM 814 C C . GLU A 1 103 ? -25.052 -0.364 8.353 1.00 44.47 103 GLU A C 1
ATOM 816 O O . GLU A 1 103 ? -26.167 -0.848 8.146 1.00 44.47 103 GLU A O 1
ATOM 821 N N . LYS A 1 104 ? -24.567 0.604 7.560 1.00 43.28 104 LYS A N 1
ATOM 822 C CA . LYS A 1 104 ? -25.323 1.170 6.422 1.00 43.28 104 LYS A CA 1
ATOM 823 C C . LYS A 1 104 ? -25.569 0.156 5.298 1.00 43.28 104 LYS A C 1
ATOM 825 O O . LYS A 1 104 ? -26.641 0.154 4.682 1.00 43.28 104 LYS A O 1
ATOM 830 N N . ILE A 1 105 ? -24.619 -0.739 5.027 1.00 46.22 105 ILE A N 1
ATOM 831 C CA . ILE A 1 105 ? -24.779 -1.823 4.044 1.00 46.22 105 ILE A CA 1
ATOM 832 C C . ILE A 1 105 ? -25.794 -2.865 4.543 1.00 46.22 105 ILE A C 1
ATOM 834 O O . ILE A 1 105 ? -26.624 -3.341 3.766 1.00 46.22 105 ILE A O 1
ATOM 838 N N . ASN A 1 106 ? -25.796 -3.191 5.835 1.00 50.16 106 ASN A N 1
ATOM 839 C CA . ASN A 1 106 ? -26.751 -4.137 6.414 1.00 50.16 106 ASN A CA 1
ATOM 840 C C . ASN A 1 106 ? -28.167 -3.545 6.528 1.00 50.16 106 ASN A C 1
ATOM 842 O O . ASN A 1 106 ? -29.148 -4.228 6.220 1.00 50.16 106 ASN A O 1
ATOM 846 N N . GLN A 1 107 ? -28.294 -2.259 6.868 1.00 49.50 107 GLN A N 1
ATOM 847 C CA . GLN A 1 107 ? -29.575 -1.544 6.880 1.00 49.50 107 GLN A CA 1
ATOM 848 C C . GLN A 1 107 ? -30.170 -1.398 5.467 1.00 49.50 107 GLN A C 1
ATOM 850 O O . GLN A 1 107 ? -31.362 -1.642 5.268 1.00 49.50 107 GLN A O 1
ATOM 855 N N . SER A 1 108 ? -29.352 -1.079 4.455 1.00 43.78 108 SER A N 1
ATOM 856 C CA . SER A 1 108 ? -29.815 -0.977 3.059 1.00 43.78 108 SER A CA 1
ATOM 857 C C . SER A 1 108 ? -30.237 -2.327 2.462 1.00 43.78 108 SER A C 1
ATOM 859 O O . SER A 1 108 ? -31.236 -2.390 1.742 1.00 43.78 108 SER A O 1
ATOM 861 N N . LYS A 1 109 ? -29.559 -3.430 2.814 1.00 46.72 109 LYS A N 1
ATOM 862 C CA . LYS A 1 109 ? -29.983 -4.794 2.444 1.00 46.72 109 LYS A CA 1
ATOM 863 C C . LYS A 1 109 ? -31.304 -5.199 3.107 1.00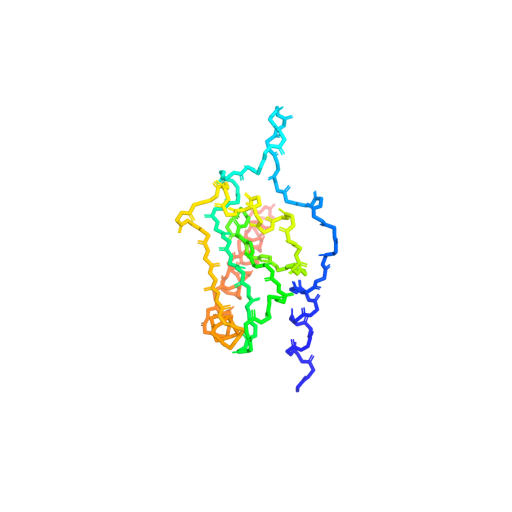 46.72 109 LYS A C 1
ATOM 865 O O . LYS A 1 109 ? -32.172 -5.743 2.430 1.00 46.72 109 LYS A O 1
ATOM 870 N N . SER A 1 110 ? -31.487 -4.894 4.393 1.00 49.03 110 SER A N 1
ATOM 871 C CA . SER A 1 110 ? -32.720 -5.194 5.141 1.00 49.03 110 SER A CA 1
ATOM 872 C C . SER A 1 110 ? -33.943 -4.449 4.586 1.00 49.03 110 SER A C 1
ATOM 874 O O . SER A 1 110 ? -35.002 -5.044 4.375 1.00 49.03 110 SER A O 1
ATOM 876 N N . ASN A 1 111 ? -33.786 -3.166 4.248 1.00 49.12 111 ASN A N 1
ATOM 877 C CA . ASN A 1 111 ? -34.872 -2.358 3.684 1.00 49.12 111 ASN A CA 1
ATOM 878 C C . ASN A 1 111 ? -35.262 -2.782 2.258 1.00 49.12 111 ASN A C 1
ATOM 880 O O . ASN A 1 111 ? -36.437 -2.718 1.899 1.00 49.12 111 ASN A O 1
ATOM 884 N N . LYS A 1 112 ? -34.313 -3.283 1.456 1.00 45.03 112 LYS A N 1
ATOM 885 C CA . LYS A 1 112 ? -34.602 -3.802 0.110 1.00 45.03 112 LYS A CA 1
ATOM 886 C C . LYS A 1 112 ? -35.439 -5.088 0.148 1.00 45.03 112 LYS A C 1
ATOM 888 O O . LYS A 1 112 ? -36.316 -5.271 -0.688 1.00 45.03 112 LYS A O 1
ATOM 893 N N . ILE A 1 113 ? -35.214 -5.948 1.144 1.00 52.62 113 ILE A N 1
ATOM 894 C CA . ILE A 1 113 ? -35.980 -7.192 1.332 1.00 52.62 113 ILE A CA 1
ATOM 895 C C . ILE A 1 113 ? -37.416 -6.885 1.783 1.00 52.62 113 ILE A C 1
ATOM 897 O O . ILE A 1 113 ? -38.358 -7.478 1.264 1.00 52.62 113 ILE A O 1
ATOM 901 N N . LYS A 1 114 ? -37.605 -5.912 2.684 1.00 49.97 114 LYS A N 1
ATOM 902 C CA . LYS A 1 114 ? -38.940 -5.512 3.163 1.00 49.97 114 LYS A CA 1
ATOM 903 C C . LYS A 1 114 ? -39.811 -4.872 2.076 1.00 49.97 114 LYS A C 1
ATOM 905 O O . LYS A 1 114 ? -41.001 -5.149 2.038 1.00 49.97 114 LYS A O 1
ATOM 910 N N . ASN A 1 115 ? -39.226 -4.103 1.156 1.00 47.56 115 ASN A N 1
ATOM 911 C CA . ASN A 1 115 ? -39.960 -3.485 0.040 1.00 47.56 115 ASN A CA 1
ATOM 912 C C . ASN A 1 115 ? -40.244 -4.428 -1.143 1.00 47.56 115 ASN A C 1
ATOM 914 O O . ASN A 1 115 ? -40.899 -4.014 -2.091 1.00 47.56 115 ASN A O 1
ATOM 918 N N . THR A 1 116 ? -39.739 -5.665 -1.118 1.00 45.91 116 THR A N 1
ATOM 919 C CA . THR A 1 116 ? -40.011 -6.673 -2.165 1.00 45.91 116 THR A CA 1
ATOM 920 C C . THR A 1 116 ? -41.054 -7.709 -1.708 1.00 45.91 116 THR A C 1
ATOM 922 O O . THR A 1 116 ? -41.499 -8.530 -2.500 1.00 45.91 116 THR A O 1
ATOM 925 N N . LEU A 1 117 ? -41.437 -7.686 -0.425 1.00 49.84 117 LEU A N 1
ATOM 926 C CA . LEU A 1 117 ? -42.395 -8.608 0.205 1.00 49.84 117 LEU A CA 1
ATOM 927 C C . LEU A 1 117 ? -43.693 -7.908 0.662 1.00 49.84 117 LEU A C 1
ATOM 929 O O . LEU A 1 117 ? -44.503 -8.540 1.340 1.00 49.84 117 LEU A O 1
ATOM 933 N N . ALA A 1 118 ? -43.863 -6.627 0.323 1.00 45.50 118 ALA A N 1
ATOM 934 C CA . ALA A 1 118 ? -45.067 -5.830 0.560 1.00 45.50 118 ALA A CA 1
ATOM 935 C C . ALA A 1 118 ? -45.828 -5.604 -0.750 1.00 45.50 118 ALA A C 1
ATOM 937 O O . ALA A 1 118 ? -45.148 -5.423 -1.786 1.00 45.50 118 ALA A O 1
#

Secondary structure (DSSP, 8-state):
-HHHHHHHHHHS----GGGS-B-TTT-SB-TTTEEEEEEEE-TTS-EEEEEEEETTEEEEEE--HHHHHHHHHHHGGGEEEEEHHHHHHHHHHHHHHHHHHHHHHHHHHHHHHHTT--